Protein AF-A0A072MY86-F1 (afdb_monomer_lite)

Secondary structure (DSSP, 8-state):
-HHHHHHHHHHHHH---HHHHTSHHHHHHHHHHHHHHHHHHHHHTT-----S----S------

Radius of gyration: 12.48 Å; chains: 1; bounding box: 26×18×34 Å

Sequence (63 aa):
MPRLRHELVMLFGEQTSTDSLTTMEGQQALREEAKKRINKVLEDQHTGESITGVLFTEFVVQK

Organism: NCBI:txid1137280

pLDDT: mean 83.35, std 8.33, range [60.62, 93.94]

Foldseek 3Di:
DVVLVVQLVVLVVPPPDLPLCPDPVSVVVSWVVSQVSSQVVCVVVVVPDHDPTDDDPDDDDDD

Structure (mmCIF, N/CA/C/O backbone):
data_AF-A0A072MY86-F1
#
_entry.id   AF-A0A072MY86-F1
#
loop_
_atom_site.group_PDB
_atom_site.id
_atom_site.type_symbol
_atom_site.label_atom_id
_atom_site.label_alt_id
_atom_site.label_comp_id
_atom_site.label_asym_id
_atom_site.label_entity_id
_atom_site.label_seq_id
_atom_site.pdbx_PDB_ins_code
_atom_site.Cartn_x
_atom_site.Cartn_y
_atom_site.Cartn_z
_atom_site.occupancy
_atom_site.B_iso_or_equiv
_atom_site.auth_seq_id
_atom_site.auth_comp_id
_atom_site.auth_asym_id
_atom_site.auth_atom_id
_atom_site.pdbx_PDB_model_num
ATOM 1 N N . MET A 1 1 ? -4.724 -11.174 9.282 1.00 64.31 1 MET A N 1
ATOM 2 C CA . MET A 1 1 ? -5.175 -9.983 8.523 1.00 64.31 1 MET A CA 1
ATOM 3 C C . MET A 1 1 ? -5.307 -10.284 7.020 1.00 64.31 1 MET A C 1
ATOM 5 O O . MET A 1 1 ? -4.428 -9.908 6.252 1.00 64.31 1 MET A O 1
ATOM 9 N N . PRO A 1 2 ? -6.375 -10.965 6.564 1.00 78.56 2 PRO A N 1
ATOM 10 C CA . PRO A 1 2 ? -6.579 -11.273 5.137 1.00 78.56 2 PRO A CA 1
ATOM 11 C C . PRO A 1 2 ? -6.753 -10.023 4.256 1.00 78.56 2 PRO A C 1
ATOM 13 O O . PRO A 1 2 ? -6.315 -10.013 3.110 1.00 78.56 2 PRO A O 1
ATOM 16 N N . ARG A 1 3 ? -7.340 -8.952 4.812 1.00 82.00 3 ARG A N 1
ATOM 17 C CA . ARG A 1 3 ? -7.639 -7.700 4.098 1.00 82.00 3 ARG A CA 1
ATOM 18 C C . ARG A 1 3 ? -6.385 -6.917 3.697 1.00 82.00 3 ARG A C 1
ATOM 20 O O . ARG A 1 3 ? -6.293 -6.474 2.565 1.00 82.00 3 ARG A O 1
ATOM 27 N N . LEU A 1 4 ? -5.380 -6.838 4.576 1.00 82.88 4 LEU A N 1
ATOM 28 C CA . LEU A 1 4 ? -4.095 -6.200 4.251 1.00 82.88 4 LEU A CA 1
ATOM 29 C C . LEU A 1 4 ? -3.383 -6.898 3.088 1.00 82.88 4 LEU A C 1
ATOM 31 O O . LEU A 1 4 ? -2.845 -6.247 2.200 1.00 82.88 4 LEU A O 1
ATOM 35 N N . ARG A 1 5 ? -3.413 -8.236 3.070 1.00 84.12 5 ARG A N 1
ATOM 36 C CA . ARG A 1 5 ? -2.857 -9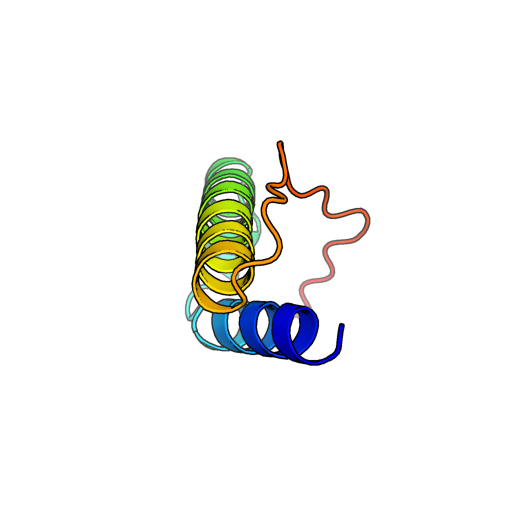.019 1.962 1.00 84.12 5 ARG A CA 1
ATOM 37 C C . ARG A 1 5 ? -3.602 -8.741 0.657 1.00 84.12 5 ARG A C 1
ATOM 39 O O . ARG A 1 5 ? -2.954 -8.580 -0.368 1.00 84.12 5 ARG A O 1
ATOM 46 N N . HIS A 1 6 ? -4.932 -8.701 0.699 1.00 86.69 6 HIS A N 1
ATOM 47 C CA . HIS A 1 6 ? -5.752 -8.413 -0.477 1.00 86.69 6 HIS A CA 1
ATOM 48 C C . HIS A 1 6 ? -5.386 -7.062 -1.110 1.00 86.69 6 HIS A C 1
ATOM 50 O O . HIS A 1 6 ? -5.157 -6.995 -2.311 1.00 86.69 6 HIS A O 1
ATOM 56 N N . GLU A 1 7 ? -5.236 -6.023 -0.294 1.00 85.75 7 GLU A N 1
ATOM 57 C CA . GLU A 1 7 ? -4.908 -4.668 -0.755 1.00 85.75 7 GLU A CA 1
ATOM 58 C C . GLU A 1 7 ? -3.526 -4.573 -1.403 1.00 85.75 7 GLU A C 1
ATOM 60 O O . GLU A 1 7 ? -3.361 -3.913 -2.427 1.00 85.75 7 GLU A O 1
ATOM 65 N N . LEU A 1 8 ? -2.537 -5.288 -0.858 1.00 86.50 8 LEU A N 1
ATOM 66 C CA . LEU A 1 8 ? -1.214 -5.376 -1.475 1.00 86.50 8 LEU A CA 1
ATOM 67 C C . LEU A 1 8 ? -1.253 -6.122 -2.814 1.00 86.50 8 LEU A C 1
ATOM 69 O O . LEU A 1 8 ? -0.612 -5.691 -3.765 1.00 86.50 8 LEU A O 1
ATOM 73 N N . VAL A 1 9 ? -2.031 -7.205 -2.918 1.00 85.94 9 VAL A N 1
ATOM 74 C CA . VAL A 1 9 ? -2.202 -7.938 -4.185 1.00 85.94 9 VAL A CA 1
ATOM 75 C C . VAL A 1 9 ? -2.874 -7.061 -5.244 1.00 85.94 9 VAL A C 1
ATOM 77 O O . VAL A 1 9 ? -2.421 -7.052 -6.386 1.00 85.94 9 VAL A O 1
ATOM 80 N N . MET A 1 10 ? -3.899 -6.291 -4.869 1.00 87.31 10 MET A N 1
ATOM 81 C CA . MET A 1 10 ? -4.548 -5.330 -5.768 1.00 87.31 10 MET A CA 1
ATOM 82 C C . MET A 1 10 ? -3.563 -4.254 -6.239 1.00 87.31 10 MET A C 1
ATOM 84 O O . MET A 1 10 ? -3.409 -4.051 -7.439 1.00 87.31 10 MET A O 1
ATOM 88 N N . LEU A 1 11 ? -2.812 -3.644 -5.313 1.00 85.62 11 LEU A N 1
ATOM 89 C CA . LEU A 1 11 ? -1.779 -2.657 -5.637 1.00 85.62 11 LEU A CA 1
ATOM 90 C C . LEU A 1 11 ? -0.737 -3.199 -6.630 1.00 85.62 11 LEU A C 1
ATOM 92 O O . LEU A 1 11 ? -0.348 -2.497 -7.561 1.00 85.62 11 LEU A O 1
ATOM 96 N N . PHE A 1 12 ? -0.272 -4.436 -6.439 1.00 82.31 12 PHE A N 1
ATOM 97 C CA . PHE A 1 12 ? 0.713 -5.043 -7.336 1.00 82.31 12 PHE A CA 1
ATOM 98 C C . PHE A 1 12 ? 0.122 -5.421 -8.696 1.00 82.31 12 PHE A C 1
ATOM 100 O O . PHE A 1 12 ? 0.820 -5.308 -9.697 1.00 82.31 12 PHE A O 1
ATOM 107 N N . GLY A 1 13 ? -1.149 -5.824 -8.755 1.00 79.75 13 GLY A N 1
ATOM 108 C CA . GLY A 1 13 ? -1.840 -6.094 -10.019 1.00 79.75 13 GLY A CA 1
ATOM 109 C C . GLY A 1 13 ? -2.122 -4.837 -10.849 1.00 79.75 13 GLY A C 1
ATOM 110 O O . GLY A 1 13 ? -2.188 -4.910 -12.072 1.00 79.75 13 GLY A O 1
ATOM 111 N N . GLU A 1 14 ? -2.261 -3.678 -10.202 1.00 81.62 14 GLU A N 1
ATOM 112 C CA . GLU A 1 14 ? -2.474 -2.382 -10.862 1.00 81.62 14 GLU A CA 1
ATOM 113 C C . GLU A 1 14 ? -1.185 -1.799 -11.476 1.00 81.62 14 GLU A C 1
ATOM 115 O O . GLU A 1 14 ? -1.246 -0.947 -12.366 1.00 81.62 14 GLU A O 1
ATOM 120 N N . GLN A 1 15 ? -0.007 -2.252 -11.035 1.00 69.94 15 GLN A N 1
ATOM 121 C CA . GLN A 1 15 ? 1.279 -1.807 -11.573 1.00 69.94 15 GLN A CA 1
ATOM 122 C C . GLN A 1 15 ? 1.478 -2.347 -12.996 1.00 69.94 15 GLN A C 1
ATOM 124 O O . GLN A 1 15 ? 1.909 -3.475 -13.209 1.00 69.94 15 GLN A O 1
ATOM 129 N N . THR A 1 16 ? 1.169 -1.516 -13.992 1.00 61.38 16 THR A N 1
ATOM 130 C CA . THR A 1 16 ? 1.213 -1.898 -15.416 1.00 61.38 16 THR A CA 1
ATOM 131 C C . THR A 1 16 ? 2.639 -1.915 -15.991 1.00 61.38 16 THR A C 1
ATOM 133 O O . THR A 1 16 ? 2.885 -2.537 -17.020 1.00 61.38 16 THR A O 1
ATOM 136 N N . SER A 1 17 ? 3.594 -1.259 -15.324 1.00 66.25 17 SER A N 1
ATOM 137 C CA . SER A 1 17 ? 4.958 -1.057 -15.823 1.00 66.25 17 SER A CA 1
ATOM 138 C C . SER A 1 17 ? 5.977 -1.830 -14.984 1.00 66.25 17 SER A C 1
ATOM 140 O O . SER A 1 17 ? 6.566 -1.306 -14.035 1.00 66.25 17 SER A O 1
ATOM 142 N N . THR A 1 18 ? 6.230 -3.085 -15.358 1.00 67.81 18 THR A N 1
ATOM 143 C CA . THR A 1 18 ? 7.269 -3.928 -14.737 1.00 67.81 18 THR A CA 1
ATOM 144 C C . THR A 1 18 ? 8.656 -3.296 -14.819 1.00 67.81 18 THR A C 1
ATOM 146 O O . THR A 1 18 ? 9.453 -3.447 -13.899 1.00 67.81 18 THR A O 1
ATOM 149 N N . ASP A 1 19 ? 8.934 -2.524 -15.871 1.00 67.00 19 ASP A N 1
ATOM 150 C CA . ASP A 1 19 ? 10.228 -1.863 -16.055 1.00 67.00 19 ASP A CA 1
ATOM 151 C C . ASP A 1 19 ? 10.473 -0.774 -15.003 1.00 67.00 19 ASP A C 1
ATOM 153 O O . ASP A 1 19 ? 11.562 -0.709 -14.432 1.00 67.00 19 ASP A O 1
ATOM 157 N N . SER A 1 20 ? 9.452 0.018 -14.648 1.00 71.75 20 SER A N 1
ATOM 158 C CA . SER A 1 20 ? 9.580 1.014 -13.573 1.00 71.75 20 SER A CA 1
ATOM 159 C C . SER A 1 20 ? 9.743 0.372 -12.200 1.00 71.75 20 SER A C 1
ATOM 161 O O . SER A 1 20 ? 10.417 0.927 -11.344 1.00 71.75 20 SER A O 1
ATOM 163 N N . LEU A 1 21 ? 9.197 -0.828 -11.993 1.00 75.00 21 LEU A N 1
ATOM 164 C CA . LEU A 1 21 ? 9.349 -1.568 -10.740 1.00 75.00 21 LEU A CA 1
ATOM 165 C C . LEU A 1 21 ? 10.779 -2.078 -10.499 1.00 75.00 21 LEU A C 1
ATOM 167 O O . LEU A 1 21 ? 11.141 -2.397 -9.366 1.00 75.00 21 LEU A O 1
ATOM 171 N N . THR A 1 22 ? 11.599 -2.157 -11.550 1.00 78.19 22 THR A N 1
ATOM 172 C CA . THR A 1 22 ? 13.009 -2.552 -11.430 1.00 78.19 22 THR A CA 1
ATOM 173 C C . THR A 1 22 ? 13.932 -1.401 -11.029 1.00 78.19 22 THR A C 1
ATOM 175 O O . THR A 1 22 ? 15.073 -1.659 -10.645 1.00 78.19 22 THR A O 1
ATOM 178 N N . THR A 1 23 ? 13.466 -0.146 -11.072 1.00 84.88 23 THR A N 1
ATOM 179 C CA . THR A 1 23 ? 14.272 1.013 -10.661 1.00 84.88 23 THR A CA 1
ATOM 180 C C . THR A 1 23 ? 14.158 1.271 -9.161 1.00 84.88 23 THR A C 1
ATOM 182 O O . THR A 1 23 ? 13.164 0.924 -8.517 1.00 84.88 23 THR A O 1
ATOM 185 N N . MET A 1 24 ? 15.175 1.916 -8.581 1.00 84.25 24 MET A N 1
ATOM 18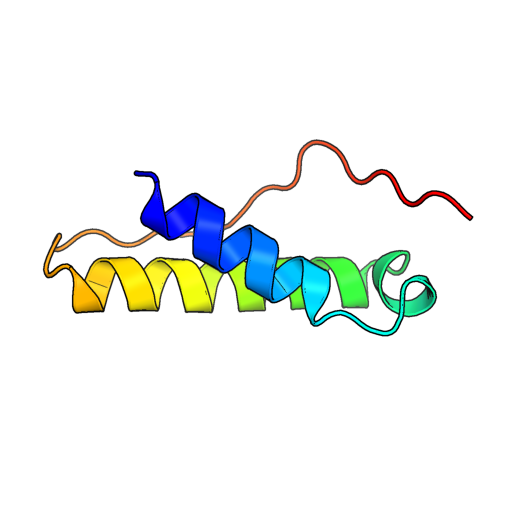6 C CA . MET A 1 24 ? 15.132 2.288 -7.165 1.00 84.25 24 MET A CA 1
ATOM 187 C C . MET A 1 24 ? 13.992 3.269 -6.871 1.00 84.25 24 MET A C 1
ATOM 189 O O . MET A 1 24 ? 13.326 3.119 -5.845 1.00 84.25 24 MET A O 1
ATOM 193 N N . GLU A 1 25 ? 13.723 4.231 -7.765 1.00 86.81 25 GLU A N 1
ATOM 194 C CA . GLU A 1 25 ? 12.604 5.158 -7.576 1.00 86.81 25 GLU A CA 1
ATOM 195 C C . GLU A 1 25 ? 11.254 4.443 -7.615 1.00 86.81 25 GLU A C 1
ATOM 197 O O . GLU A 1 25 ? 10.401 4.719 -6.773 1.00 86.81 25 GLU A O 1
ATOM 202 N N . GLY A 1 26 ? 11.052 3.500 -8.541 1.00 85.50 26 GLY A N 1
ATOM 203 C CA . GLY A 1 26 ? 9.791 2.768 -8.632 1.00 85.50 26 GLY A CA 1
ATOM 204 C C . GLY A 1 26 ? 9.556 1.856 -7.433 1.00 85.50 26 GLY A C 1
ATOM 205 O O . GLY A 1 26 ? 8.447 1.819 -6.9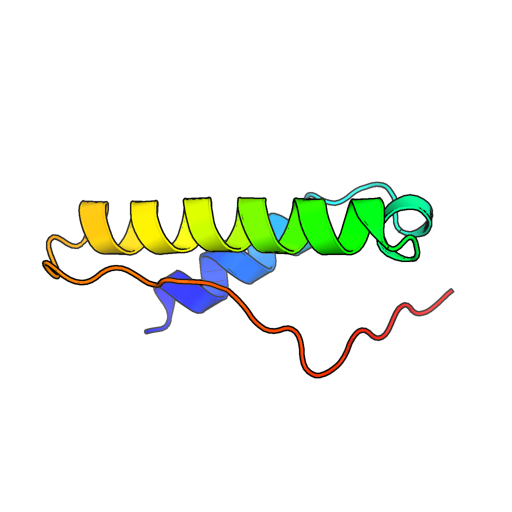01 1.00 85.50 26 GLY A O 1
ATOM 206 N N . GLN A 1 27 ? 10.603 1.198 -6.923 1.00 85.44 27 GLN A N 1
ATOM 207 C CA . GLN A 1 27 ? 10.506 0.436 -5.675 1.00 85.44 27 GLN A CA 1
ATOM 208 C C . GLN A 1 27 ? 10.187 1.331 -4.477 1.00 85.44 27 GLN A C 1
ATOM 210 O O . GLN A 1 27 ? 9.381 0.948 -3.627 1.00 85.44 27 GLN A O 1
ATOM 215 N N . GLN A 1 28 ? 10.791 2.519 -4.392 1.00 88.44 28 GLN A N 1
ATOM 216 C CA . GLN A 1 28 ? 10.502 3.452 -3.307 1.00 88.44 28 GLN A CA 1
ATOM 217 C C . GLN A 1 28 ? 9.065 3.976 -3.391 1.00 88.44 28 GLN A C 1
ATOM 219 O O . GLN A 1 28 ? 8.353 3.960 -2.388 1.00 88.44 28 GLN A O 1
ATOM 224 N N . ALA A 1 29 ? 8.611 4.367 -4.583 1.00 88.81 29 ALA A N 1
ATOM 225 C CA . ALA A 1 29 ? 7.235 4.790 -4.816 1.00 88.81 29 ALA A CA 1
ATOM 226 C C . ALA A 1 29 ? 6.235 3.681 -4.450 1.00 88.81 29 ALA A C 1
ATOM 228 O O . ALA A 1 29 ? 5.226 3.947 -3.797 1.00 88.81 29 ALA A O 1
ATOM 229 N N . LEU A 1 30 ? 6.548 2.426 -4.790 1.00 87.81 30 LEU A N 1
ATOM 230 C CA . LEU A 1 30 ? 5.721 1.276 -4.434 1.00 87.81 30 LEU A CA 1
ATOM 231 C C . LEU A 1 30 ? 5.645 1.061 -2.918 1.00 87.81 30 LEU A C 1
ATOM 233 O O . LEU A 1 30 ? 4.569 0.766 -2.400 1.00 87.81 30 LEU A O 1
ATOM 237 N N . ARG A 1 31 ? 6.761 1.214 -2.193 1.00 89.31 31 ARG A N 1
ATOM 238 C CA . ARG A 1 31 ? 6.777 1.104 -0.723 1.00 89.31 31 ARG A CA 1
ATOM 239 C C . ARG A 1 31 ? 5.914 2.179 -0.067 1.00 89.31 31 ARG A C 1
ATOM 241 O O . ARG A 1 31 ? 5.158 1.861 0.850 1.00 89.31 31 ARG A O 1
ATOM 248 N N . GLU A 1 32 ? 6.003 3.421 -0.538 1.00 91.81 32 GLU A N 1
ATOM 249 C CA . GLU A 1 32 ? 5.196 4.524 -0.005 1.00 91.81 32 GLU A CA 1
ATOM 250 C C . GLU A 1 32 ? 3.702 4.329 -0.290 1.00 91.81 32 GLU A C 1
ATOM 252 O O . GLU A 1 32 ? 2.871 4.498 0.606 1.00 91.81 32 GLU A O 1
ATOM 257 N N . GLU A 1 33 ? 3.344 3.893 -1.499 1.00 90.94 33 GLU A N 1
ATOM 258 C CA . GLU A 1 33 ? 1.948 3.610 -1.844 1.00 90.94 33 GLU A CA 1
ATOM 259 C C . GLU A 1 33 ? 1.398 2.418 -1.042 1.00 90.94 33 GLU A C 1
ATOM 261 O O . GLU A 1 33 ? 0.294 2.488 -0.496 1.00 90.94 33 GLU A O 1
ATOM 266 N N . ALA A 1 34 ? 2.189 1.354 -0.871 1.00 91.69 34 ALA A N 1
ATOM 267 C CA . ALA A 1 34 ? 1.830 0.218 -0.025 1.00 91.69 34 ALA A CA 1
ATOM 268 C C . ALA A 1 34 ? 1.587 0.649 1.429 1.00 91.69 34 ALA A C 1
ATOM 270 O O . ALA A 1 34 ? 0.574 0.276 2.025 1.00 91.69 34 ALA A O 1
ATOM 271 N N . LYS A 1 35 ? 2.474 1.481 1.992 1.00 93.94 35 LYS A N 1
ATOM 272 C CA . LYS A 1 35 ? 2.313 2.049 3.338 1.00 93.94 35 LYS A CA 1
ATOM 273 C C . LYS A 1 35 ? 1.009 2.834 3.456 1.00 93.94 35 LYS A C 1
ATOM 275 O O . LYS A 1 35 ? 0.260 2.642 4.414 1.00 93.94 35 LYS A O 1
ATOM 280 N N . LYS A 1 36 ? 0.727 3.703 2.483 1.00 93.25 36 LYS A N 1
ATOM 281 C CA . LYS A 1 36 ? -0.483 4.529 2.455 1.00 93.25 36 LYS A CA 1
ATOM 282 C C . LYS A 1 36 ? -1.751 3.676 2.431 1.00 93.25 36 LYS A C 1
ATOM 284 O O . LYS A 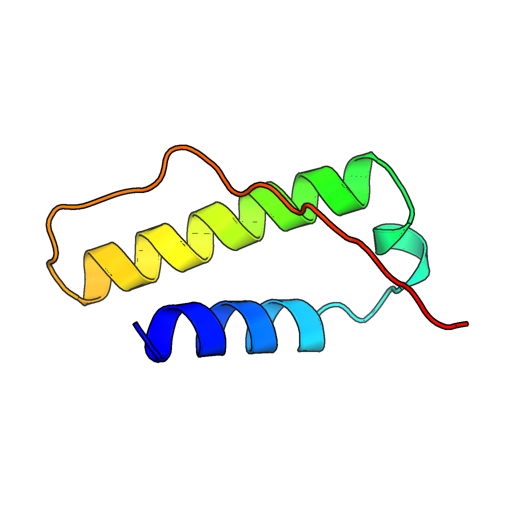1 36 ? -2.656 3.925 3.226 1.00 93.25 36 LYS A O 1
ATOM 289 N N . ARG A 1 37 ? -1.809 2.651 1.575 1.00 90.94 37 ARG A N 1
ATOM 290 C CA . ARG A 1 37 ? -2.963 1.739 1.495 1.00 90.94 37 ARG A CA 1
ATOM 291 C C . ARG A 1 37 ? -3.146 0.920 2.768 1.00 90.94 37 ARG A C 1
ATOM 293 O O . ARG A 1 37 ? -4.263 0.831 3.264 1.00 90.94 37 ARG A O 1
ATOM 300 N N . ILE A 1 38 ? -2.067 0.386 3.347 1.00 90.94 38 ILE A N 1
ATOM 301 C CA . ILE A 1 38 ? -2.143 -0.349 4.620 1.00 90.94 38 ILE A CA 1
ATOM 302 C C . ILE A 1 38 ? -2.693 0.549 5.731 1.00 90.94 38 ILE A C 1
ATOM 304 O O . ILE A 1 38 ? -3.628 0.146 6.418 1.00 90.94 38 ILE A O 1
ATOM 308 N N . ASN A 1 39 ? -2.159 1.763 5.890 1.00 91.56 39 ASN A N 1
ATOM 309 C CA . ASN A 1 39 ? -2.623 2.681 6.932 1.00 91.56 39 ASN A CA 1
ATOM 310 C C . ASN A 1 39 ? -4.087 3.082 6.738 1.00 91.56 39 ASN A C 1
ATOM 312 O O . ASN A 1 39 ? -4.828 3.112 7.713 1.00 91.56 39 ASN A O 1
ATOM 316 N N . LYS A 1 40 ? -4.531 3.285 5.492 1.00 91.38 40 LYS A N 1
ATOM 317 C CA . LYS A 1 40 ? -5.946 3.527 5.192 1.00 91.38 40 LYS A CA 1
ATOM 318 C C . LYS A 1 40 ? -6.838 2.360 5.622 1.00 91.38 40 LYS A C 1
ATOM 320 O O . LYS A 1 40 ? -7.891 2.564 6.206 1.00 91.38 40 LYS A O 1
ATOM 325 N N . VAL A 1 41 ? -6.408 1.124 5.379 1.00 90.31 41 VAL A N 1
ATOM 326 C CA . VAL A 1 41 ? -7.181 -0.068 5.764 1.00 90.31 41 VAL A CA 1
ATOM 327 C C . VAL A 1 41 ? -7.239 -0.231 7.280 1.00 90.31 41 VAL A C 1
ATOM 329 O O . VAL A 1 41 ? -8.271 -0.647 7.800 1.00 90.31 41 VAL A O 1
ATOM 332 N N . LEU A 1 42 ? -6.145 0.071 7.982 1.00 89.50 42 LEU A N 1
ATOM 333 C CA . LEU A 1 42 ? -6.101 0.052 9.446 1.00 89.50 42 LEU A CA 1
ATOM 334 C C . LEU A 1 42 ? -7.021 1.127 10.046 1.00 89.50 42 LEU A C 1
ATOM 336 O O . LEU A 1 42 ? -7.760 0.845 10.989 1.00 89.50 42 LEU A O 1
ATOM 340 N N . GLU A 1 43 ? -7.041 2.317 9.444 1.00 90.00 43 GLU A N 1
ATOM 341 C CA . GLU A 1 43 ? -7.952 3.407 9.799 1.00 90.00 43 GLU A CA 1
ATOM 342 C C . GLU A 1 43 ? -9.422 3.018 9.569 1.00 90.00 43 GLU A C 1
ATOM 344 O O . GLU A 1 43 ? -10.227 3.114 10.496 1.00 90.00 43 GLU A O 1
ATOM 349 N N . ASP A 1 44 ? -9.754 2.472 8.394 1.00 89.25 44 ASP A N 1
ATOM 350 C CA . ASP A 1 44 ? -11.099 1.981 8.048 1.00 89.25 44 ASP A CA 1
ATOM 351 C C . ASP A 1 44 ? -11.568 0.833 8.961 1.00 89.25 44 ASP A C 1
ATOM 353 O O . ASP A 1 44 ? -12.763 0.567 9.086 1.00 89.25 44 ASP A O 1
ATOM 357 N N . GLN A 1 45 ? -10.630 0.095 9.559 1.00 87.06 45 GLN A N 1
ATOM 358 C CA . GLN A 1 45 ? -10.913 -0.970 10.523 1.00 87.06 45 GLN A CA 1
ATOM 359 C C . GLN A 1 45 ? -10.940 -0.479 11.973 1.00 87.06 45 GLN A C 1
ATOM 361 O O . GLN A 1 45 ? -11.180 -1.290 12.867 1.00 87.06 45 GLN A O 1
ATOM 366 N N . HIS A 1 46 ? -10.712 0.815 12.211 1.00 84.50 46 HIS A N 1
ATOM 367 C CA . HIS A 1 46 ? -10.659 1.426 13.537 1.00 84.50 46 HIS A CA 1
ATOM 368 C C . HIS A 1 46 ? -9.733 0.676 14.506 1.00 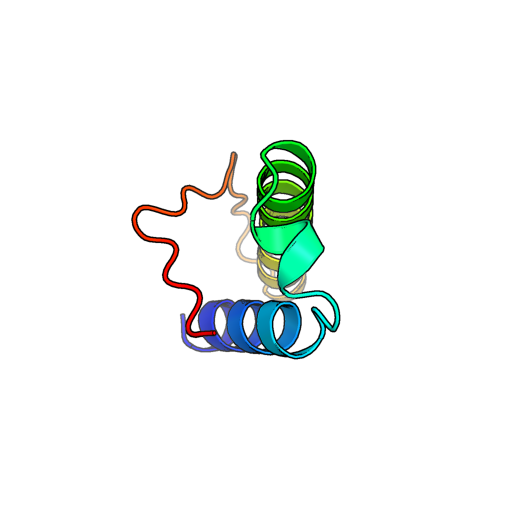84.50 46 HIS A C 1
ATOM 370 O O . HIS A 1 46 ? -10.031 0.551 15.693 1.00 84.50 46 HIS A O 1
ATOM 376 N N . THR A 1 47 ? -8.600 0.166 14.011 1.00 80.19 47 THR A N 1
ATOM 377 C CA . THR A 1 47 ? -7.654 -0.589 14.849 1.00 80.19 47 THR A CA 1
ATOM 378 C C . THR A 1 47 ? -6.897 0.310 15.825 1.00 80.19 47 THR A C 1
ATOM 380 O O . THR A 1 47 ? -6.402 -0.171 16.838 1.00 80.19 47 THR A O 1
ATOM 383 N N . GLY A 1 48 ? -6.791 1.611 15.524 1.00 85.06 48 GLY A N 1
ATOM 384 C CA . GLY A 1 48 ? -5.945 2.554 16.265 1.00 85.06 48 GLY A CA 1
ATOM 385 C C . GLY A 1 48 ? -4.445 2.354 16.016 1.00 85.06 48 GLY A C 1
ATOM 386 O O . GLY A 1 48 ? -3.623 3.020 16.642 1.00 85.06 48 GLY A O 1
ATOM 387 N N . GLU A 1 49 ? -4.084 1.457 15.098 1.00 87.56 49 GLU A N 1
ATOM 388 C C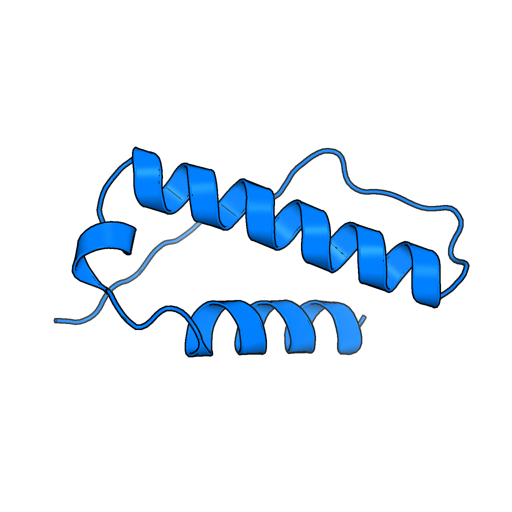A . GLU A 1 49 ? -2.705 1.119 14.760 1.00 87.56 49 GLU A CA 1
ATOM 389 C C . GLU A 1 49 ? -2.302 1.728 13.413 1.00 87.56 49 GLU A C 1
ATOM 391 O O . GLU A 1 49 ? -3.115 1.857 12.499 1.00 87.56 49 GLU A O 1
ATOM 396 N N . SER A 1 50 ? -1.021 2.069 13.267 1.00 90.50 50 SER A N 1
ATOM 397 C CA . SER A 1 50 ? -0.435 2.481 11.989 1.00 90.50 50 SER A CA 1
ATOM 398 C C . SER A 1 50 ? 0.961 1.895 11.822 1.00 90.50 50 SER A C 1
ATOM 400 O O . SER A 1 50 ? 1.652 1.597 12.797 1.00 90.50 50 SER A O 1
ATOM 402 N N . ILE A 1 51 ? 1.381 1.725 10.571 1.00 89.56 51 ILE A N 1
ATOM 403 C CA . ILE A 1 51 ? 2.713 1.239 10.228 1.00 89.56 51 ILE A CA 1
ATOM 404 C C . ILE A 1 51 ? 3.632 2.388 9.806 1.00 89.56 51 ILE A C 1
ATOM 406 O O . ILE A 1 51 ? 3.255 3.303 9.064 1.00 89.56 51 ILE A O 1
ATOM 410 N N . THR A 1 52 ? 4.889 2.307 10.238 1.00 91.00 52 THR A N 1
ATOM 411 C CA . THR A 1 52 ? 5.917 3.308 9.921 1.00 91.00 52 THR A CA 1
ATOM 412 C C . THR A 1 52 ? 6.481 3.131 8.510 1.00 91.00 52 THR A C 1
ATOM 414 O O . THR A 1 52 ? 6.870 4.113 7.875 1.00 91.00 52 THR A O 1
ATOM 417 N N . GLY A 1 53 ? 6.489 1.902 7.988 1.00 89.31 53 GLY A N 1
ATOM 418 C CA . GLY A 1 53 ? 7.021 1.586 6.666 1.00 89.31 53 GLY A CA 1
ATOM 419 C C . GLY A 1 53 ? 6.773 0.142 6.243 1.00 89.31 53 GLY A C 1
ATOM 420 O O . GLY A 1 53 ? 6.381 -0.698 7.051 1.00 89.31 53 GLY A O 1
ATOM 421 N N . VAL A 1 54 ? 7.013 -0.124 4.959 1.00 89.31 54 VAL A N 1
ATOM 422 C CA . VAL A 1 54 ? 6.916 -1.453 4.345 1.00 89.31 54 VAL A CA 1
ATOM 423 C C . VAL A 1 54 ? 8.296 -1.861 3.843 1.00 89.31 54 VAL A C 1
ATOM 425 O O . VAL A 1 54 ? 8.931 -1.123 3.089 1.00 89.31 54 VAL A O 1
ATOM 428 N N . LEU A 1 55 ? 8.747 -3.048 4.250 1.00 88.50 55 LEU A N 1
ATOM 429 C CA . LEU A 1 55 ? 9.983 -3.657 3.770 1.00 88.50 55 LEU A CA 1
ATOM 430 C C . LEU A 1 55 ? 9.646 -4.799 2.809 1.00 88.50 55 LEU A C 1
ATOM 432 O O . LEU A 1 55 ? 9.002 -5.771 3.198 1.00 88.50 55 LEU A O 1
ATOM 436 N N . PHE A 1 56 ? 10.119 -4.693 1.569 1.00 84.94 56 PHE A N 1
ATOM 437 C CA . PHE A 1 56 ? 10.121 -5.811 0.628 1.00 84.94 56 PHE A CA 1
ATOM 438 C C . PHE A 1 56 ? 11.436 -6.569 0.785 1.00 84.94 56 PHE A C 1
ATOM 440 O O . PHE A 1 56 ? 12.498 -6.006 0.525 1.00 84.94 56 PHE A O 1
ATOM 447 N N . THR A 1 57 ? 11.361 -7.815 1.248 1.00 85.81 57 THR A N 1
ATOM 448 C CA . THR A 1 57 ? 12.532 -8.685 1.437 1.00 85.81 57 THR A CA 1
ATOM 449 C C . THR A 1 57 ? 12.969 -9.350 0.139 1.00 85.81 57 THR A C 1
ATOM 451 O O . THR A 1 57 ? 14.153 -9.593 -0.058 1.00 85.81 57 THR A O 1
ATOM 454 N N . GLU A 1 58 ? 12.016 -9.617 -0.751 1.00 82.06 58 GLU A N 1
ATOM 455 C CA . GLU A 1 58 ? 12.246 -10.223 -2.055 1.00 82.06 58 GLU A CA 1
ATOM 456 C C . GLU A 1 58 ? 11.447 -9.465 -3.112 1.00 82.06 58 GLU A C 1
ATOM 458 O O . GLU A 1 58 ? 10.296 -9.082 -2.886 1.00 82.06 58 GLU A O 1
ATOM 463 N N . PHE A 1 59 ? 12.070 -9.242 -4.267 1.00 79.56 59 PHE A N 1
ATOM 464 C CA . PHE A 1 59 ? 11.439 -8.605 -5.415 1.00 79.56 59 PHE A CA 1
ATOM 465 C C . PHE A 1 59 ? 11.802 -9.388 -6.675 1.00 79.56 59 PHE A C 1
ATOM 467 O O . PHE A 1 59 ? 12.863 -9.191 -7.264 1.00 79.56 59 PHE A O 1
ATOM 474 N N . VAL A 1 60 ? 10.939 -10.334 -7.049 1.00 78.69 60 VAL A N 1
ATOM 475 C CA . VAL A 1 60 ? 11.148 -11.199 -8.214 1.00 78.69 60 VAL A CA 1
ATOM 476 C C . VAL A 1 60 ? 10.287 -10.685 -9.360 1.00 78.69 60 VAL A C 1
ATOM 478 O O . VAL A 1 60 ? 9.063 -10.754 -9.299 1.00 78.69 60 VAL A O 1
ATOM 481 N N . VAL A 1 61 ? 10.931 -10.186 -10.412 1.00 73.88 61 VAL A N 1
ATOM 482 C CA . VAL A 1 61 ? 10.274 -9.828 -11.673 1.00 73.88 61 VAL A CA 1
ATOM 483 C C . VAL A 1 61 ? 10.645 -10.895 -12.693 1.00 73.88 61 VAL A C 1
ATOM 485 O O . VAL A 1 61 ? 11.821 -11.044 -13.025 1.00 73.88 61 VAL A O 1
ATOM 488 N N . GLN A 1 62 ? 9.660 -11.660 -13.164 1.00 65.50 62 GLN A N 1
ATOM 489 C CA . GLN A 1 62 ? 9.854 -12.550 -14.309 1.00 65.50 62 GLN A CA 1
ATOM 490 C C . GLN A 1 62 ? 9.638 -11.741 -15.590 1.00 65.50 62 GLN A C 1
ATOM 492 O O . GLN A 1 62 ? 8.611 -11.080 -15.732 1.00 65.50 62 GLN A O 1
ATOM 497 N N . LYS A 1 63 ? 10.645 -11.759 -16.466 1.00 60.62 63 LYS A N 1
ATOM 498 C CA . LYS A 1 63 ? 10.562 -11.250 -17.838 1.00 60.62 63 LYS A CA 1
ATOM 499 C C . LYS A 1 63 ? 10.060 -12.340 -18.770 1.00 60.62 63 LYS A C 1
ATOM 501 O O . LYS A 1 63 ? 10.414 -13.513 -18.511 1.00 60.62 63 LYS A O 1
#

InterPro domains:
  IPR005503 Flagellar basal body-associated protein FliL [PF03748] (1-62)
  IPR005503 Flagellar basal body-associated protein FliL [PTHR35091] (1-62)